Protein AF-A0A5V0IXS9-F1 (afdb_monomer_lite)

Secondary structure (DSSP, 8-state):
-HHHHHHHHTHHHHHHHHHT---HHHHHHHHHHHHHHHHHHHS-GGGS----PPPP---

pLDDT: mean 81.77, std 15.17, range [53.62, 97.81]

Organism: Salmonella enterica (NCBI:txid28901)

Structure (mmCIF, N/CA/C/O backbone):
data_AF-A0A5V0IXS9-F1
#
_entry.id   AF-A0A5V0IXS9-F1
#
loop_
_atom_site.group_PDB
_atom_site.id
_atom_site.type_symbol
_atom_site.label_atom_id
_atom_site.label_alt_id
_atom_site.label_comp_id
_atom_site.label_asym_id
_atom_site.label_entity_id
_atom_site.label_seq_id
_atom_site.pdbx_PDB_ins_code
_atom_site.Cartn_x
_atom_site.Cartn_y
_atom_site.Cartn_z
_atom_site.occupancy
_atom_site.B_iso_or_equiv
_atom_site.auth_seq_id
_atom_site.auth_comp_id
_atom_site.auth_asym_id
_atom_site.auth_atom_id
_atom_site.pdbx_PDB_model_num
ATOM 1 N N . MET A 1 1 ? 9.001 10.478 -10.134 1.00 61.19 1 MET A N 1
ATOM 2 C CA . MET A 1 1 ? 9.221 9.038 -10.390 1.00 61.19 1 MET A CA 1
ATOM 3 C C . MET A 1 1 ? 7.906 8.335 -10.068 1.00 61.19 1 MET A C 1
ATOM 5 O O . MET A 1 1 ? 7.396 8.562 -8.982 1.00 61.19 1 MET A O 1
ATOM 9 N N . LEU A 1 2 ? 7.310 7.569 -10.990 1.00 74.44 2 LEU A N 1
ATOM 10 C CA . LEU A 1 2 ? 5.933 7.029 -10.858 1.00 74.44 2 LEU A CA 1
ATOM 11 C C . LEU A 1 2 ? 5.683 6.252 -9.549 1.00 74.44 2 LEU A C 1
ATOM 13 O O . LEU A 1 2 ? 4.585 6.264 -9.000 1.00 74.44 2 LEU A O 1
ATOM 17 N N . LEU A 1 3 ? 6.726 5.608 -9.019 1.00 81.50 3 LEU A N 1
ATOM 18 C CA . LEU A 1 3 ? 6.674 4.896 -7.744 1.00 81.50 3 LEU A CA 1
ATOM 19 C C . LEU A 1 3 ? 6.529 5.822 -6.530 1.00 81.50 3 LEU A C 1
ATOM 21 O O . LEU A 1 3 ? 5.843 5.461 -5.577 1.00 81.50 3 LEU A O 1
ATOM 25 N N . ASP A 1 4 ? 7.163 6.994 -6.549 1.00 84.88 4 ASP A N 1
ATOM 26 C CA . ASP A 1 4 ? 7.077 7.959 -5.447 1.00 84.88 4 ASP A CA 1
ATOM 27 C C . ASP A 1 4 ? 5.681 8.569 -5.370 1.00 84.88 4 ASP A C 1
ATOM 29 O O . ASP A 1 4 ? 5.129 8.722 -4.286 1.00 84.88 4 ASP A O 1
ATOM 33 N N . GLU A 1 5 ? 5.078 8.839 -6.527 1.00 85.06 5 GLU A N 1
ATOM 34 C CA . GLU A 1 5 ? 3.713 9.349 -6.625 1.00 85.06 5 GLU A CA 1
ATOM 35 C C . GLU A 1 5 ? 2.697 8.318 -6.119 1.00 85.06 5 GLU A C 1
ATOM 37 O O . GLU A 1 5 ? 1.880 8.627 -5.255 1.00 85.06 5 GLU A O 1
ATOM 42 N N . ALA A 1 6 ? 2.814 7.058 -6.551 1.00 83.19 6 ALA A N 1
ATOM 43 C CA . ALA A 1 6 ? 1.992 5.962 -6.037 1.00 83.19 6 ALA A CA 1
ATOM 44 C C . ALA A 1 6 ? 2.150 5.771 -4.514 1.00 83.19 6 ALA A C 1
ATOM 46 O O . ALA A 1 6 ? 1.186 5.479 -3.800 1.00 83.19 6 ALA A O 1
ATOM 47 N N . ASN A 1 7 ? 3.367 5.943 -3.989 1.00 86.81 7 ASN A N 1
ATOM 48 C CA . ASN A 1 7 ? 3.623 5.882 -2.552 1.00 86.81 7 ASN A CA 1
ATOM 49 C C . ASN A 1 7 ? 3.019 7.065 -1.791 1.00 86.81 7 ASN A C 1
ATOM 51 O O . ASN A 1 7 ? 2.509 6.852 -0.695 1.00 86.81 7 ASN A O 1
ATOM 55 N N . ALA A 1 8 ? 3.045 8.269 -2.363 1.00 89.00 8 ALA A N 1
ATOM 56 C CA . ALA A 1 8 ? 2.429 9.451 -1.772 1.00 89.00 8 ALA A CA 1
ATOM 57 C C . ALA A 1 8 ? 0.898 9.328 -1.736 1.00 89.00 8 ALA A C 1
ATOM 59 O O . ALA A 1 8 ? 0.296 9.524 -0.686 1.00 89.00 8 ALA A O 1
ATOM 60 N N . ILE A 1 9 ? 0.279 8.906 -2.845 1.00 87.25 9 ILE A N 1
ATOM 61 C CA . ILE A 1 9 ? -1.179 8.719 -2.955 1.00 87.25 9 ILE A CA 1
ATOM 62 C C . ILE A 1 9 ? -1.698 7.690 -1.939 1.00 87.25 9 ILE A C 1
ATOM 64 O O . ILE A 1 9 ? -2.804 7.822 -1.428 1.00 87.25 9 ILE A O 1
ATOM 68 N N . THR A 1 10 ? -0.903 6.662 -1.629 1.00 92.25 10 THR A N 1
ATOM 69 C CA . THR A 1 10 ? -1.314 5.571 -0.729 1.00 92.25 10 THR A CA 1
ATOM 70 C C . THR A 1 10 ? -0.908 5.764 0.735 1.00 92.25 10 THR A C 1
ATOM 72 O O . THR A 1 10 ? -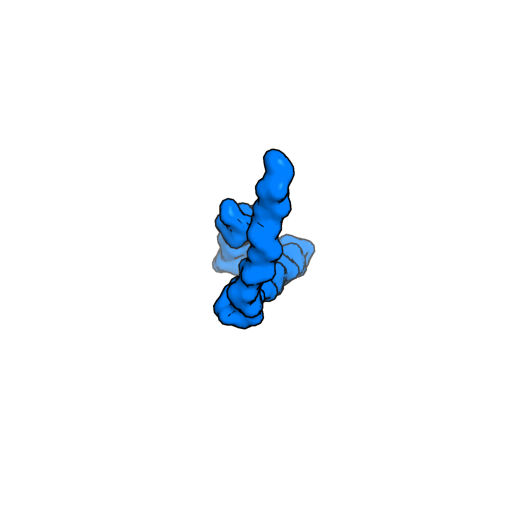1.181 4.883 1.553 1.00 92.25 10 THR A O 1
ATOM 75 N N . ALA A 1 11 ? -0.249 6.872 1.090 1.00 94.56 11 ALA A N 1
ATOM 76 C CA . ALA A 1 11 ? 0.317 7.078 2.426 1.00 94.56 11 ALA A CA 1
ATOM 77 C C . ALA A 1 11 ? -0.754 7.122 3.531 1.00 94.56 11 ALA A C 1
ATOM 79 O O . ALA A 1 11 ? -0.624 6.429 4.545 1.00 94.56 11 ALA A O 1
ATOM 80 N N . ASP A 1 12 ? -1.837 7.864 3.304 1.00 95.19 12 ASP A N 1
ATOM 81 C CA . 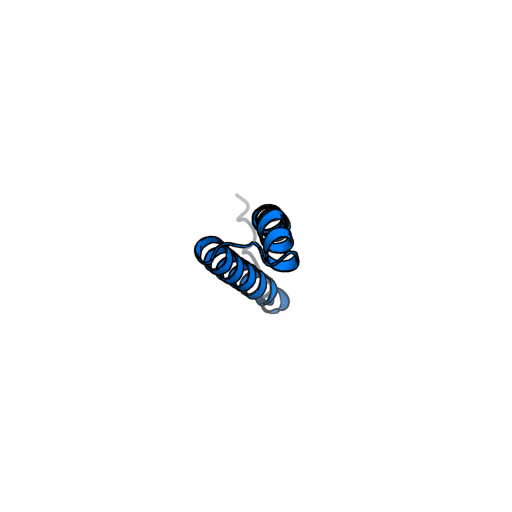ASP A 1 12 ? -2.924 8.006 4.277 1.00 95.19 12 ASP A CA 1
ATOM 82 C C . ASP A 1 12 ? -3.658 6.676 4.476 1.00 95.19 12 ASP A C 1
ATOM 84 O O . ASP A 1 12 ? -3.793 6.208 5.605 1.00 95.19 12 ASP A O 1
ATOM 88 N N . TRP A 1 13 ? -3.990 5.970 3.390 1.00 96.69 13 TRP A N 1
ATOM 89 C CA . TRP A 1 13 ? -4.618 4.646 3.469 1.00 96.69 13 TRP A CA 1
ATOM 90 C C . TRP A 1 13 ? -3.754 3.616 4.203 1.00 96.69 13 TRP A C 1
ATOM 92 O O . TRP A 1 13 ? -4.274 2.770 4.926 1.00 96.69 13 TRP A O 1
ATOM 102 N N . ARG A 1 14 ? -2.422 3.665 4.066 1.00 95.06 14 ARG A N 1
ATOM 103 C CA . ARG A 1 14 ? -1.521 2.789 4.840 1.00 95.06 14 ARG A CA 1
ATOM 104 C C . ARG A 1 14 ? -1.581 3.100 6.337 1.00 95.06 14 ARG A C 1
ATOM 106 O O . ARG A 1 14 ? -1.524 2.172 7.142 1.00 95.06 14 ARG A O 1
ATOM 113 N N . THR A 1 15 ? -1.729 4.372 6.701 1.00 97.25 15 THR A N 1
ATOM 114 C CA . THR A 1 15 ? -1.891 4.814 8.094 1.00 97.25 15 THR A CA 1
ATOM 115 C C . THR A 1 15 ? -3.243 4.377 8.651 1.00 97.25 15 THR A C 1
ATOM 117 O O . THR A 1 15 ? -3.304 3.765 9.714 1.00 97.25 15 THR A O 1
ATOM 120 N N . GLU A 1 16 ? -4.325 4.597 7.906 1.00 96.62 16 GLU A N 1
ATOM 121 C CA . GLU A 1 16 ? -5.670 4.146 8.272 1.00 96.62 16 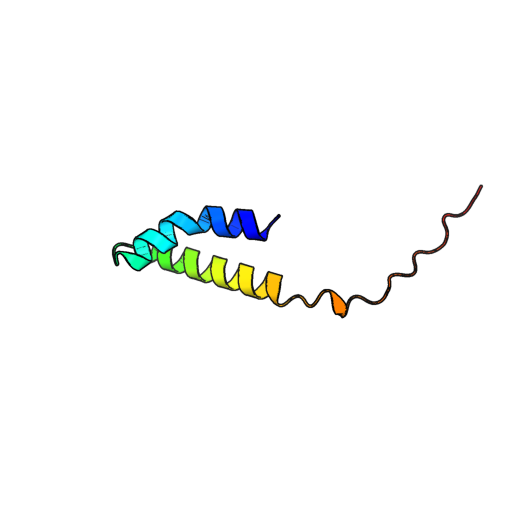GLU A CA 1
ATOM 122 C C . GLU A 1 16 ? -5.749 2.621 8.423 1.00 96.62 16 GLU A C 1
ATOM 124 O O . GLU A 1 16 ? -6.362 2.119 9.366 1.00 96.62 16 GLU A O 1
ATOM 129 N N . LEU A 1 17 ? -5.094 1.869 7.529 1.00 96.25 17 LEU A N 1
ATOM 130 C CA . LEU A 1 17 ? -5.005 0.411 7.613 1.00 96.25 17 LEU A CA 1
ATOM 131 C C . LEU A 1 17 ? -4.254 -0.025 8.876 1.00 96.25 17 LEU A C 1
ATOM 133 O O . LEU A 1 17 ? -4.709 -0.940 9.559 1.00 96.25 17 LEU A O 1
ATOM 137 N N . ALA A 1 18 ? -3.133 0.628 9.204 1.00 96.44 18 ALA A N 1
ATOM 138 C CA . ALA A 1 18 ? -2.352 0.333 10.407 1.00 96.44 18 ALA A CA 1
ATOM 139 C C . ALA A 1 18 ? -3.125 0.628 11.703 1.00 96.44 18 ALA A C 1
ATOM 141 O O . ALA A 1 18 ? -2.956 -0.076 12.696 1.00 96.44 18 ALA A O 1
ATOM 142 N N . LEU A 1 19 ? -3.995 1.639 11.679 1.00 97.12 19 LEU A N 1
ATOM 143 C CA . LEU A 1 19 ? -4.886 1.994 12.785 1.00 97.12 19 LEU A CA 1
ATOM 144 C C . LEU A 1 19 ? -6.176 1.156 12.818 1.00 97.12 19 LEU A C 1
ATOM 146 O O . LEU A 1 19 ? -6.930 1.243 13.784 1.00 97.12 19 LEU A O 1
ATOM 150 N N . GLY A 1 20 ? -6.445 0.352 11.783 1.00 96.75 20 GLY A N 1
ATOM 151 C CA . GLY A 1 20 ? -7.663 -0.453 11.668 1.00 96.75 20 GLY A CA 1
ATOM 152 C C . GLY A 1 20 ? -8.933 0.353 11.369 1.00 96.75 20 GLY A C 1
ATOM 153 O O . GLY A 1 20 ? -10.028 -0.145 11.609 1.00 96.75 20 GLY A O 1
ATOM 154 N N . ILE A 1 21 ? -8.797 1.583 10.861 1.00 97.62 21 ILE A N 1
ATOM 155 C CA . ILE A 1 21 ? -9.909 2.517 10.599 1.00 97.62 21 ILE A CA 1
ATOM 156 C C . ILE A 1 21 ? -10.224 2.698 9.108 1.00 97.62 21 ILE A C 1
ATOM 158 O O . ILE A 1 21 ? -11.132 3.450 8.762 1.00 97.62 21 ILE A O 1
ATOM 162 N N . ILE A 1 22 ? -9.467 2.045 8.224 1.00 97.81 22 ILE A N 1
ATOM 163 C CA . ILE A 1 22 ? -9.645 2.160 6.772 1.00 97.81 22 ILE A CA 1
ATOM 164 C C . ILE A 1 22 ? -11.025 1.655 6.326 1.00 97.81 22 ILE A C 1
ATOM 166 O O . ILE A 1 22 ? -11.502 0.617 6.791 1.00 97.81 22 ILE A O 1
ATOM 170 N N . SER A 1 23 ? -11.647 2.363 5.382 1.00 97.50 23 SER A N 1
ATOM 171 C CA . SER A 1 23 ? -12.902 1.931 4.761 1.00 97.50 23 SER A CA 1
ATOM 172 C C . SER A 1 23 ? -12.686 0.755 3.793 1.00 97.50 23 SER A C 1
ATOM 174 O O . SER A 1 23 ? -11.608 0.598 3.215 1.00 97.50 23 SER A O 1
ATOM 176 N N . ASP A 1 24 ? -13.720 -0.052 3.535 1.00 97.81 24 ASP A N 1
ATOM 177 C CA . ASP A 1 24 ? -13.633 -1.136 2.538 1.00 97.81 24 ASP A CA 1
ATOM 178 C C . ASP A 1 24 ? -13.325 -0.609 1.126 1.00 97.81 24 ASP A C 1
ATOM 180 O O . ASP A 1 24 ? -12.587 -1.234 0.359 1.00 97.81 24 ASP A O 1
ATOM 184 N N . VAL A 1 25 ? -13.849 0.576 0.795 1.00 96.88 25 VAL A N 1
ATOM 185 C CA . VAL A 1 25 ? -13.620 1.246 -0.493 1.00 96.88 25 VAL A CA 1
ATOM 186 C C . VAL A 1 25 ? -12.153 1.640 -0.643 1.00 96.88 25 VAL A C 1
ATOM 188 O O . VAL A 1 25 ? -11.543 1.384 -1.682 1.00 96.88 25 VAL A O 1
ATOM 191 N N . ASP A 1 26 ? -11.566 2.242 0.386 1.00 95.62 26 ASP A N 1
ATOM 192 C CA . ASP A 1 26 ? -10.177 2.698 0.334 1.00 95.62 26 ASP A CA 1
ATOM 193 C C . ASP A 1 26 ? -9.196 1.535 0.445 1.00 95.62 26 ASP A C 1
ATOM 195 O O . ASP A 1 26 ? -8.164 1.526 -0.226 1.00 95.62 26 ASP A O 1
ATOM 199 N N . LYS A 1 27 ? -9.563 0.475 1.171 1.00 96.19 27 LYS A N 1
ATOM 200 C CA . LYS A 1 27 ? -8.817 -0.784 1.177 1.00 96.19 27 LYS A CA 1
ATOM 201 C C . LYS A 1 27 ? -8.747 -1.411 -0.216 1.00 96.19 27 LYS A C 1
ATOM 203 O O . LYS A 1 27 ? -7.675 -1.861 -0.618 1.00 96.19 27 LYS A O 1
ATOM 208 N N . ALA A 1 28 ? -9.844 -1.406 -0.976 1.00 96.88 28 ALA A N 1
ATOM 209 C CA . ALA A 1 28 ? -9.845 -1.898 -2.354 1.00 96.88 28 ALA A CA 1
ATOM 210 C C . ALA A 1 28 ? -8.924 -1.064 -3.266 1.00 96.88 28 ALA A C 1
ATOM 212 O O . ALA A 1 28 ? -8.137 -1.627 -4.029 1.00 96.88 28 ALA A O 1
ATOM 213 N N . LYS A 1 29 ? -8.949 0.272 -3.141 1.00 94.75 29 LYS A N 1
ATOM 214 C CA . LYS A 1 29 ? -8.024 1.160 -3.873 1.00 94.75 29 LYS A CA 1
ATOM 215 C C . LYS A 1 29 ? -6.567 0.908 -3.489 1.00 94.75 29 LYS A C 1
ATOM 217 O O . LYS A 1 29 ? -5.706 0.849 -4.365 1.00 94.75 29 LYS A O 1
ATOM 222 N N . LEU A 1 30 ? -6.286 0.740 -2.196 1.00 94.69 30 LEU A N 1
ATOM 223 C CA . LEU A 1 30 ? -4.943 0.467 -1.694 1.00 94.69 30 LEU A CA 1
ATOM 224 C C . LEU A 1 30 ? -4.393 -0.844 -2.271 1.00 94.69 30 LEU A C 1
ATOM 226 O O . LEU A 1 30 ? -3.237 -0.882 -2.684 1.00 94.69 30 LEU A O 1
ATOM 230 N N . ILE A 1 31 ? -5.216 -1.895 -2.356 1.00 93.38 31 ILE A N 1
ATOM 231 C CA . ILE A 1 31 ? -4.832 -3.166 -2.990 1.00 93.38 31 ILE A CA 1
ATOM 232 C C . ILE A 1 31 ? -4.442 -2.939 -4.455 1.00 93.38 31 ILE A C 1
ATOM 234 O O . ILE A 1 31 ? -3.331 -3.306 -4.838 1.00 93.38 31 ILE A O 1
ATOM 238 N N . ALA A 1 32 ? -5.290 -2.263 -5.235 1.00 93.62 32 ALA A N 1
ATOM 239 C CA . ALA A 1 32 ? -5.024 -1.992 -6.649 1.00 93.62 32 ALA A CA 1
ATOM 240 C C . ALA A 1 32 ? -3.718 -1.201 -6.861 1.00 93.62 32 ALA A C 1
ATOM 242 O O . ALA A 1 32 ? -2.919 -1.517 -7.743 1.00 93.62 32 ALA A O 1
ATOM 243 N N . TRP A 1 33 ? -3.444 -0.205 -6.013 1.00 92.25 33 TRP A N 1
ATOM 244 C CA . TRP A 1 33 ? -2.188 0.543 -6.075 1.00 92.25 33 TRP A CA 1
ATOM 245 C C . TRP A 1 33 ? -0.966 -0.304 -5.715 1.00 92.25 33 TRP A C 1
ATOM 247 O O . TRP A 1 33 ? 0.076 -0.185 -6.358 1.00 92.25 33 TRP A O 1
ATOM 257 N N . ILE A 1 34 ? -1.063 -1.169 -4.703 1.00 88.88 34 ILE A N 1
ATOM 258 C CA . ILE A 1 34 ? 0.036 -2.076 -4.348 1.00 88.88 34 ILE A CA 1
ATOM 259 C C . ILE A 1 34 ? 0.301 -3.081 -5.478 1.00 88.88 34 ILE A C 1
ATOM 261 O O . ILE A 1 34 ? 1.463 -3.383 -5.752 1.00 88.88 34 ILE A O 1
ATOM 265 N N . GLU A 1 35 ? -0.735 -3.569 -6.160 1.00 90.00 35 GLU A N 1
ATOM 266 C CA . GLU A 1 35 ? -0.598 -4.410 -7.354 1.00 90.00 35 GLU A CA 1
ATOM 267 C C . GLU A 1 35 ? 0.081 -3.664 -8.504 1.00 90.00 35 GLU A C 1
ATOM 269 O O . GLU A 1 35 ? 1.031 -4.189 -9.082 1.00 90.00 35 GLU A O 1
ATOM 274 N N . TYR A 1 36 ? -0.314 -2.416 -8.774 1.00 86.69 36 TYR A N 1
ATOM 275 C CA . TYR A 1 36 ? 0.359 -1.561 -9.755 1.00 86.69 36 TYR A CA 1
ATOM 276 C C . TYR A 1 36 ? 1.848 -1.380 -9.427 1.00 86.69 36 TYR A C 1
ATOM 278 O O . TYR A 1 36 ? 2.703 -1.606 -10.280 1.00 86.69 36 TYR A O 1
ATOM 2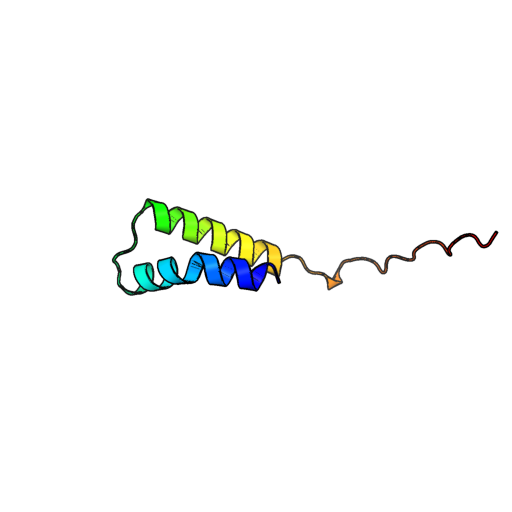86 N N . ILE A 1 37 ? 2.187 -1.053 -8.175 1.00 84.88 37 ILE A N 1
ATOM 287 C CA . ILE A 1 37 ? 3.585 -0.898 -7.742 1.00 84.88 37 ILE A CA 1
ATOM 288 C C . ILE A 1 37 ? 4.365 -2.205 -7.930 1.00 84.88 37 ILE A C 1
ATOM 290 O O . ILE A 1 37 ? 5.519 -2.172 -8.359 1.00 84.88 37 ILE A O 1
ATOM 294 N N . LYS A 1 38 ? 3.762 -3.358 -7.615 1.00 84.94 38 LYS A N 1
ATOM 295 C CA . LYS A 1 38 ? 4.383 -4.671 -7.845 1.00 84.94 38 LYS A CA 1
ATOM 296 C C . LYS A 1 38 ? 4.610 -4.927 -9.330 1.00 84.94 38 LYS A C 1
ATOM 298 O O . LYS A 1 38 ? 5.704 -5.347 -9.682 1.00 84.94 38 LYS A O 1
ATOM 303 N N . ALA A 1 39 ? 3.627 -4.642 -10.182 1.00 84.31 39 ALA A N 1
ATOM 304 C CA . ALA A 1 39 ? 3.747 -4.801 -11.628 1.00 84.31 39 ALA A CA 1
ATOM 305 C C . ALA A 1 39 ? 4.865 -3.916 -12.196 1.00 84.31 39 ALA A C 1
ATOM 307 O O . ALA A 1 39 ? 5.727 -4.415 -12.909 1.00 84.31 39 ALA A O 1
ATOM 308 N N . VAL A 1 40 ? 4.920 -2.639 -11.804 1.00 82.06 40 VAL A N 1
ATOM 309 C CA . VAL A 1 40 ? 5.981 -1.709 -12.227 1.00 82.06 40 VAL A CA 1
ATOM 310 C C . VAL A 1 40 ? 7.363 -2.178 -11.761 1.00 82.06 40 VAL A C 1
ATOM 312 O O . VAL A 1 40 ? 8.318 -2.086 -12.522 1.00 82.06 40 VAL A O 1
ATOM 315 N N . LYS A 1 41 ? 7.487 -2.715 -10.540 1.00 79.88 41 LYS A N 1
ATOM 316 C CA . LYS A 1 41 ? 8.751 -3.285 -10.033 1.00 79.88 41 LYS A CA 1
ATOM 317 C C . LYS A 1 41 ? 9.136 -4.612 -10.695 1.00 79.88 41 LYS A C 1
ATOM 319 O O . LYS A 1 41 ? 10.314 -4.941 -10.722 1.00 79.88 41 LYS A O 1
ATOM 324 N N . ALA A 1 42 ? 8.153 -5.388 -11.149 1.00 79.44 42 ALA A N 1
ATOM 325 C CA . ALA A 1 42 ? 8.349 -6.686 -11.789 1.00 79.44 42 ALA A CA 1
ATOM 326 C C . ALA A 1 42 ? 8.684 -6.574 -13.281 1.00 79.44 42 ALA A C 1
ATOM 328 O O . ALA A 1 42 ? 9.108 -7.563 -13.876 1.00 79.44 42 ALA A O 1
ATOM 329 N N . VAL A 1 43 ? 8.505 -5.395 -13.889 1.00 70.81 43 VAL A N 1
ATOM 330 C CA . VAL A 1 43 ? 9.074 -5.107 -15.206 1.00 70.81 43 VAL A CA 1
ATOM 331 C C . VAL A 1 43 ? 10.592 -5.125 -15.061 1.00 70.81 43 VAL A C 1
ATOM 333 O O . VAL A 1 43 ? 11.213 -4.171 -14.595 1.00 70.81 43 VAL A O 1
ATOM 336 N N . ASP A 1 44 ? 11.176 -6.256 -15.437 1.00 58.41 44 ASP A N 1
ATOM 337 C CA . ASP A 1 44 ? 12.611 -6.463 -15.481 1.00 58.41 44 ASP A CA 1
ATOM 338 C C . ASP A 1 44 ? 13.196 -5.696 -16.673 1.00 58.41 44 ASP A C 1
ATOM 340 O O . ASP A 1 44 ? 13.221 -6.172 -17.812 1.00 58.41 44 ASP A O 1
ATOM 344 N N . THR A 1 45 ? 13.654 -4.471 -16.415 1.00 56.16 45 THR A N 1
ATOM 345 C CA . THR A 1 45 ? 14.283 -3.608 -17.423 1.00 56.16 45 THR A CA 1
ATOM 346 C C . THR A 1 45 ? 15.601 -4.175 -17.953 1.00 56.16 45 THR A C 1
ATOM 348 O O . THR A 1 45 ? 16.148 -3.619 -18.899 1.00 56.16 45 THR A O 1
ATOM 351 N N . THR A 1 46 ? 16.124 -5.265 -17.375 1.00 56.84 46 THR A N 1
ATOM 352 C CA . THR A 1 46 ? 17.344 -5.931 -17.857 1.00 56.84 46 THR A CA 1
ATOM 353 C C . THR A 1 46 ? 17.108 -6.807 -19.090 1.00 56.84 46 THR A C 1
ATOM 355 O O . THR A 1 46 ? 18.058 -7.146 -19.787 1.00 56.84 46 THR A O 1
ATOM 358 N N . THR A 1 47 ? 15.847 -7.138 -19.396 1.00 53.62 47 THR A N 1
ATOM 359 C CA . THR A 1 47 ? 15.468 -7.926 -20.585 1.00 53.62 47 THR A CA 1
ATOM 360 C C . THR A 1 47 ? 15.160 -7.075 -21.811 1.00 53.62 47 THR A C 1
ATOM 362 O O . THR A 1 47 ? 14.906 -7.623 -22.885 1.00 53.62 47 THR A O 1
ATOM 365 N N . ALA A 1 48 ? 15.185 -5.745 -21.678 1.00 56.78 48 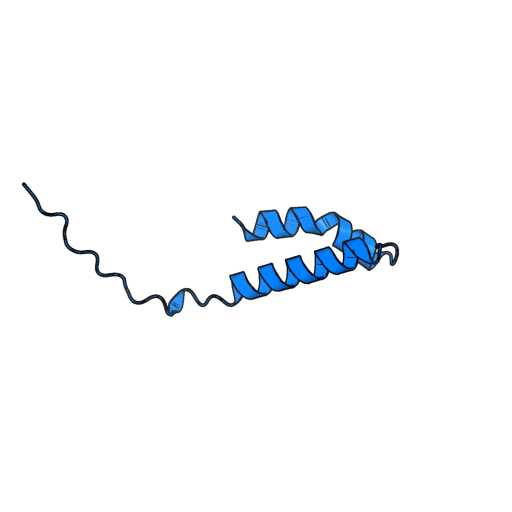ALA A N 1
ATOM 366 C CA . ALA A 1 48 ? 15.125 -4.874 -22.837 1.00 56.78 48 ALA A CA 1
ATOM 367 C C . ALA A 1 48 ? 16.372 -5.157 -23.696 1.00 56.78 48 ALA A C 1
ATOM 369 O O . ALA A 1 48 ? 17.484 -4.937 -23.211 1.00 56.78 48 ALA A O 1
ATOM 370 N N . PRO A 1 49 ? 16.231 -5.682 -24.931 1.00 60.72 49 PRO A N 1
ATOM 371 C CA . PRO A 1 49 ? 17.379 -5.834 -25.812 1.00 60.72 49 PRO A CA 1
ATOM 372 C C . PRO A 1 49 ? 18.011 -4.456 -26.004 1.00 60.72 49 PRO A C 1
ATOM 374 O O . PRO A 1 49 ? 17.274 -3.476 -26.136 1.00 60.72 49 PRO A O 1
ATOM 377 N N . ASP A 1 50 ? 19.346 -4.385 -26.017 1.00 61.41 50 ASP A N 1
ATOM 378 C CA . ASP A 1 50 ? 20.069 -3.175 -26.413 1.00 61.41 50 ASP A CA 1
ATOM 379 C C . ASP A 1 50 ? 19.463 -2.677 -27.728 1.00 61.41 50 ASP A C 1
ATOM 381 O O . ASP A 1 50 ? 19.598 -3.306 -28.784 1.00 6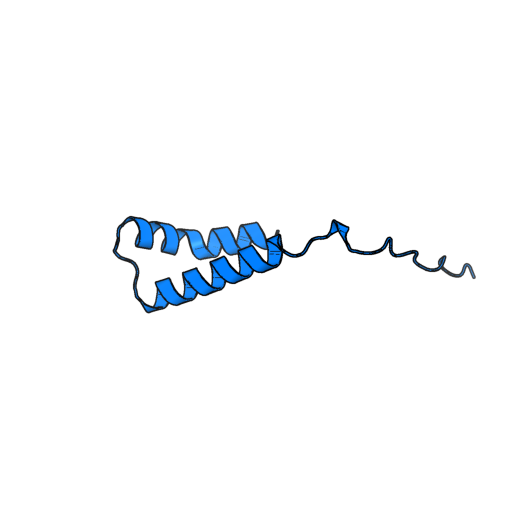1.41 50 ASP A O 1
ATOM 385 N N . ILE A 1 51 ? 18.707 -1.583 -27.649 1.00 65.88 51 ILE A N 1
ATOM 386 C CA . ILE A 1 51 ? 18.036 -1.009 -28.806 1.00 65.88 51 ILE A CA 1
ATOM 387 C C . ILE A 1 51 ? 19.138 -0.347 -29.626 1.00 65.88 51 ILE A C 1
ATOM 389 O O . ILE A 1 51 ? 19.513 0.798 -29.376 1.00 65.88 51 ILE A O 1
ATOM 393 N N . ILE A 1 52 ? 19.676 -1.076 -30.605 1.00 61.50 52 ILE A N 1
ATOM 394 C CA . ILE A 1 52 ? 20.556 -0.495 -31.616 1.00 61.50 52 ILE A CA 1
ATOM 395 C C . ILE A 1 52 ? 19.684 0.370 -32.516 1.00 61.50 52 ILE A C 1
ATOM 397 O O . ILE A 1 52 ? 19.025 -0.105 -33.442 1.00 61.50 52 ILE A O 1
ATOM 401 N N . TRP A 1 53 ? 19.641 1.656 -32.190 1.00 70.06 53 TRP A N 1
ATOM 402 C CA . TRP A 1 53 ? 18.982 2.648 -33.016 1.00 70.06 53 TRP A CA 1
ATOM 403 C C . TRP A 1 53 ? 19.770 2.827 -34.324 1.00 70.06 53 TRP A C 1
ATOM 405 O O . TRP A 1 53 ? 21.003 2.900 -34.278 1.00 70.06 53 TRP A O 1
ATOM 415 N N . PRO A 1 54 ? 19.107 2.894 -35.493 1.00 62.69 54 PRO A N 1
ATOM 416 C CA . PRO A 1 54 ? 19.787 3.190 -36.747 1.00 62.69 54 PRO A CA 1
ATOM 417 C C . PRO A 1 54 ? 20.468 4.557 -36.653 1.00 62.69 54 PRO A C 1
ATOM 419 O O . PRO A 1 54 ? 19.893 5.512 -36.122 1.00 62.69 54 PRO A O 1
ATOM 422 N N . ALA A 1 55 ? 21.703 4.638 -37.154 1.00 63.44 55 ALA A N 1
ATOM 423 C CA . ALA A 1 55 ? 22.444 5.890 -37.196 1.00 63.44 55 ALA A CA 1
ATOM 424 C C . ALA A 1 55 ? 21.571 6.972 -37.858 1.00 63.44 55 ALA A C 1
ATOM 426 O O . ALA A 1 55 ? 20.955 6.692 -38.894 1.00 63.44 55 ALA A O 1
ATOM 427 N N . PRO A 1 56 ? 21.469 8.176 -37.263 1.00 63.00 56 PRO A N 1
ATOM 428 C CA . PRO A 1 56 ? 20.755 9.270 -37.895 1.00 63.00 56 PRO A CA 1
ATOM 429 C C . PRO A 1 56 ? 21.380 9.483 -39.271 1.00 63.00 56 PRO A C 1
ATOM 431 O O . PRO A 1 56 ? 22.590 9.670 -39.380 1.00 63.00 56 PRO A O 1
ATOM 434 N N . HIS A 1 57 ? 20.562 9.365 -40.316 1.00 58.75 57 HIS A N 1
ATOM 435 C CA . HIS A 1 57 ? 20.990 9.652 -41.675 1.00 58.75 57 HIS A CA 1
ATOM 436 C C . HIS A 1 57 ? 21.517 11.089 -41.701 1.00 58.75 57 HIS A C 1
ATOM 438 O O . HIS A 1 57 ? 20.745 12.032 -41.533 1.00 58.75 57 HIS A O 1
ATOM 444 N N . GLU A 1 58 ? 22.829 11.239 -41.866 1.00 56.38 58 GLU A N 1
ATOM 445 C CA . GLU A 1 58 ? 23.433 12.517 -42.213 1.00 56.38 58 GLU A CA 1
ATOM 446 C C . GLU A 1 58 ? 22.985 12.879 -43.633 1.00 56.38 58 GLU A C 1
ATOM 448 O O . GLU A 1 58 ? 23.137 12.089 -44.571 1.00 56.38 58 GLU A O 1
ATOM 453 N N . THR A 1 59 ? 22.402 14.067 -43.767 1.00 54.31 59 THR A N 1
ATOM 454 C CA . THR A 1 59 ? 22.201 14.773 -45.038 1.00 54.31 59 THR A CA 1
ATOM 455 C C . THR A 1 59 ? 22.970 16.073 -45.000 1.00 54.31 59 THR A C 1
ATOM 457 O O . THR A 1 59 ? 22.840 16.759 -43.958 1.00 54.31 59 THR A O 1
#

InterPro domains:
  IPR003458 Bacteriophage T4, Gp38, tail fibre assembly [PF02413] (2-55)

Foldseek 3Di:
DVLVVLCVVCVVVVVCVVVVNHDPVNVVVNVVSVVVNVVVVPPPPVPPPPPPDPDPDDD

Sequence (59 aa):
MLLDEANAITADWRTELALGIISDVDKAKLIAWIEYIKAVKAVDTTTAPDIIWPAPHET

Radius of gyration: 19.02 Å; chains: 1; bounding box: 37×23×58 Å